Protein AF-A0A8J3SDB8-F1 (afdb_monomer_lite)

Sequence (126 aa):
MTHPDQPATRDQRSFWEKPPIWLRALGIPIALLATLQMSDERGPLMGVLAGVVYGSLAIGLLAWDRFMVWGREHPLLDTLSFGPVMFLVLATLTPLSPMVCAAAAAGATVLFVVLKHLQRRRAPQS

Structure (mmCIF, N/CA/C/O backbone):
data_AF-A0A8J3SDB8-F1
#
_entry.id   AF-A0A8J3SDB8-F1
#
loop_
_atom_site.group_PDB
_atom_site.id
_atom_site.type_symbol
_atom_site.label_atom_id
_atom_site.label_alt_id
_atom_site.label_comp_id
_atom_site.label_asym_id
_atom_site.label_entity_id
_atom_site.label_seq_id
_atom_site.pdbx_PDB_ins_code
_atom_site.Cartn_x
_atom_site.Cartn_y
_atom_site.Cartn_z
_atom_site.occupancy
_atom_site.B_iso_or_equiv
_atom_site.auth_seq_id
_atom_site.auth_comp_id
_atom_site.auth_asym_id
_atom_site.auth_atom_id
_atom_site.pdbx_PDB_model_num
ATOM 1 N N . MET A 1 1 ? 41.479 -22.966 6.477 1.00 55.25 1 MET A N 1
ATOM 2 C CA . MET A 1 1 ? 40.197 -22.318 6.824 1.00 55.25 1 MET A CA 1
ATOM 3 C C . MET A 1 1 ? 39.518 -21.920 5.526 1.00 55.25 1 MET A C 1
ATOM 5 O O . MET A 1 1 ? 39.865 -20.909 4.939 1.00 55.25 1 MET A O 1
ATOM 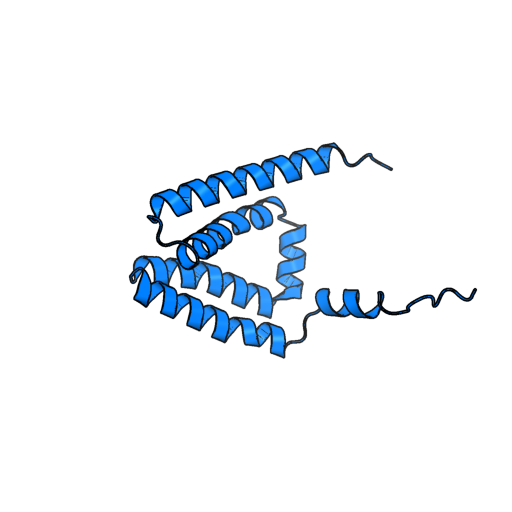9 N N . THR A 1 2 ? 38.662 -22.795 5.011 1.00 53.84 2 THR A N 1
ATOM 10 C CA . THR A 1 2 ? 37.874 -22.598 3.789 1.00 53.84 2 THR A CA 1
ATOM 11 C C . THR A 1 2 ? 36.671 -21.723 4.114 1.00 53.84 2 THR A C 1
ATOM 13 O O . THR A 1 2 ? 35.830 -22.126 4.914 1.00 53.84 2 THR A O 1
ATOM 16 N N . HIS A 1 3 ? 36.606 -20.532 3.522 1.00 54.56 3 HIS A N 1
ATOM 17 C CA . HIS A 1 3 ? 35.410 -19.697 3.539 1.00 54.56 3 HIS A CA 1
ATOM 18 C C . HIS A 1 3 ? 34.430 -20.296 2.514 1.00 54.56 3 HIS A C 1
ATOM 20 O O . HIS A 1 3 ? 34.783 -20.380 1.338 1.00 54.56 3 HIS A O 1
ATOM 26 N N . PRO A 1 4 ? 33.247 -20.792 2.914 1.00 58.97 4 PRO A N 1
ATOM 27 C CA . PRO A 1 4 ? 32.243 -21.237 1.962 1.00 58.97 4 PRO A CA 1
ATOM 28 C C . PRO A 1 4 ? 31.629 -19.988 1.324 1.00 58.97 4 PRO A C 1
ATOM 30 O O . PRO A 1 4 ? 30.754 -19.348 1.905 1.00 58.97 4 PRO A O 1
ATOM 33 N N . ASP A 1 5 ? 32.137 -19.606 0.155 1.00 59.72 5 ASP A N 1
ATOM 34 C CA . ASP A 1 5 ? 31.530 -18.589 -0.699 1.00 59.72 5 ASP A CA 1
ATOM 35 C C . ASP A 1 5 ? 30.130 -19.061 -1.106 1.00 59.72 5 ASP A C 1
ATOM 37 O O . ASP A 1 5 ? 29.950 -19.968 -1.918 1.00 59.72 5 ASP A O 1
ATOM 41 N N . GLN A 1 6 ? 29.126 -18.482 -0.453 1.00 59.72 6 GLN A N 1
ATOM 42 C CA . GLN A 1 6 ? 27.723 -18.859 -0.546 1.00 59.72 6 GLN A CA 1
ATOM 43 C C . GLN A 1 6 ? 27.108 -18.307 -1.855 1.00 59.72 6 GLN A C 1
ATOM 45 O O . GLN A 1 6 ? 26.960 -17.091 -1.991 1.00 59.72 6 GLN A O 1
ATOM 50 N N . PRO A 1 7 ? 26.657 -19.149 -2.809 1.00 57.59 7 PRO A N 1
ATOM 51 C CA . PRO A 1 7 ? 26.012 -18.709 -4.057 1.00 57.59 7 PRO A CA 1
ATOM 52 C C . PRO A 1 7 ? 24.569 -18.176 -3.884 1.00 57.59 7 PRO A C 1
ATOM 54 O O . PRO A 1 7 ? 23.847 -17.995 -4.863 1.00 57.59 7 PRO A O 1
ATOM 57 N N . ALA A 1 8 ? 24.128 -17.886 -2.655 1.00 58.12 8 ALA A N 1
ATOM 58 C CA . ALA A 1 8 ? 22.730 -17.600 -2.312 1.00 58.12 8 ALA A CA 1
ATOM 59 C C . ALA A 1 8 ? 22.186 -16.242 -2.811 1.00 58.12 8 ALA A C 1
ATOM 61 O O . ALA A 1 8 ? 20.989 -15.985 -2.726 1.00 58.12 8 ALA A O 1
ATOM 62 N N . THR A 1 9 ? 23.028 -15.350 -3.340 1.00 61.84 9 THR A N 1
ATOM 63 C CA . THR A 1 9 ? 22.628 -13.953 -3.605 1.00 61.84 9 THR A CA 1
ATOM 64 C C . THR A 1 9 ? 22.113 -13.684 -5.018 1.00 61.84 9 THR A C 1
ATOM 66 O O . THR A 1 9 ? 21.494 -12.641 -5.245 1.00 61.84 9 THR A O 1
ATOM 69 N N . ARG A 1 10 ? 22.346 -14.587 -5.980 1.00 61.75 10 ARG A N 1
ATOM 70 C CA . ARG A 1 10 ? 21.936 -14.364 -7.379 1.00 61.75 10 ARG A CA 1
ATOM 71 C C . ARG A 1 10 ? 20.466 -14.708 -7.613 1.00 61.75 10 ARG A C 1
ATOM 73 O O . ARG A 1 10 ? 19.782 -13.978 -8.322 1.00 61.75 10 ARG A O 1
ATOM 80 N N . ASP A 1 11 ? 19.984 -15.763 -6.963 1.00 63.16 11 ASP A N 1
ATOM 81 C CA . ASP A 1 11 ? 18.616 -16.261 -7.142 1.00 63.16 11 ASP A CA 1
ATOM 82 C C . ASP A 1 11 ? 17.584 -15.436 -6.354 1.00 63.16 11 ASP A C 1
ATOM 84 O O . ASP A 1 11 ? 16.456 -15.222 -6.783 1.00 63.16 11 ASP A O 1
ATOM 88 N N . GLN A 1 12 ? 17.995 -14.847 -5.228 1.00 64.31 12 GLN A N 1
ATOM 89 C CA . GLN A 1 12 ? 17.101 -14.022 -4.418 1.00 64.31 12 GLN A CA 1
ATOM 90 C C . GLN A 1 12 ? 16.730 -12.695 -5.103 1.00 64.31 12 GLN A C 1
ATOM 92 O O . GLN A 1 12 ? 15.626 -12.196 -4.901 1.00 64.31 12 GLN A O 1
ATOM 97 N N . ARG A 1 13 ? 17.616 -12.115 -5.931 1.00 65.75 13 ARG A N 1
ATOM 98 C CA . ARG A 1 13 ? 17.304 -10.881 -6.681 1.00 65.75 13 ARG A CA 1
ATOM 99 C C . ARG A 1 13 ? 16.312 -11.130 -7.815 1.00 65.75 13 ARG A C 1
ATOM 101 O O . ARG A 1 13 ? 15.404 -10.324 -7.994 1.00 65.75 13 ARG A O 1
ATOM 108 N N . SER A 1 14 ? 16.445 -12.251 -8.527 1.00 69.50 14 SER A N 1
ATOM 109 C CA . SER A 1 14 ? 15.562 -12.595 -9.652 1.00 69.50 14 SER A CA 1
ATOM 110 C C . SER A 1 14 ? 14.104 -12.749 -9.197 1.00 69.50 14 SER A C 1
ATOM 112 O O . SER A 1 14 ? 13.182 -12.303 -9.884 1.00 69.50 14 SER A O 1
ATOM 114 N N . PHE A 1 15 ? 13.902 -13.297 -7.992 1.00 72.75 15 PHE A N 1
ATOM 115 C CA . PHE A 1 15 ? 12.582 -13.499 -7.402 1.00 72.75 15 PHE A CA 1
ATOM 116 C C . PHE A 1 15 ? 11.812 -12.184 -7.191 1.00 72.75 15 PHE A C 1
ATOM 118 O O . PHE A 1 15 ? 10.620 -12.112 -7.491 1.00 72.75 15 PHE A O 1
ATOM 125 N N . TRP A 1 16 ? 12.488 -11.131 -6.716 1.00 70.88 16 TRP A N 1
ATOM 126 C CA . TRP A 1 16 ? 11.867 -9.821 -6.472 1.00 70.88 16 TRP A CA 1
ATOM 127 C C . TRP A 1 16 ? 11.735 -8.963 -7.733 1.00 70.88 16 TRP A C 1
ATOM 129 O O . TRP A 1 16 ? 10.878 -8.083 -7.786 1.00 70.88 16 TRP A O 1
ATOM 139 N N . GLU A 1 17 ? 12.542 -9.223 -8.763 1.00 78.62 17 GLU A N 1
ATOM 140 C CA . GLU A 1 17 ? 12.422 -8.531 -10.049 1.00 78.62 17 GLU A CA 1
ATOM 141 C C . GLU A 1 17 ? 11.140 -8.930 -10.787 1.00 78.62 17 GLU A C 1
ATOM 143 O O . GLU A 1 17 ? 10.465 -8.074 -11.366 1.00 78.62 17 GLU A O 1
ATOM 148 N N . LYS A 1 18 ? 10.769 -10.215 -10.736 1.00 81.62 18 LYS A N 1
ATOM 149 C CA . LYS A 1 18 ? 9.546 -10.737 -11.355 1.00 81.62 18 LYS A CA 1
ATOM 150 C C . LYS A 1 18 ? 8.854 -11.730 -10.422 1.00 81.62 18 LYS A C 1
ATOM 152 O O . LYS A 1 18 ? 9.020 -12.938 -10.598 1.00 81.62 18 LYS A O 1
ATOM 157 N N . PRO A 1 19 ? 8.005 -11.253 -9.491 1.00 83.75 19 PRO A N 1
ATOM 158 C CA . PRO A 1 19 ? 7.251 -12.153 -8.631 1.00 83.75 19 PRO A CA 1
ATOM 159 C C . PRO A 1 19 ? 6.388 -13.088 -9.490 1.00 83.75 19 PRO A C 1
ATOM 161 O O . PRO A 1 19 ? 5.847 -12.636 -10.509 1.00 83.75 19 PRO A O 1
ATOM 164 N N . PRO A 1 20 ? 6.241 -14.371 -9.123 1.00 89.69 20 PRO A N 1
ATOM 165 C CA . PRO A 1 20 ? 5.456 -15.316 -9.903 1.00 89.69 20 PRO A CA 1
ATOM 166 C C . PRO A 1 20 ? 3.971 -14.931 -9.901 1.00 89.69 20 PRO A C 1
ATOM 168 O O . PRO A 1 20 ? 3.466 -14.323 -8.956 1.00 89.69 20 PRO A O 1
ATOM 171 N N . ILE A 1 21 ? 3.247 -15.287 -10.967 1.00 91.19 21 ILE A N 1
ATOM 172 C CA . ILE A 1 21 ? 1.871 -14.808 -11.177 1.00 91.19 21 ILE A CA 1
ATOM 173 C C . ILE A 1 21 ? 0.899 -15.237 -10.073 1.00 91.19 21 ILE A C 1
ATOM 175 O O . ILE A 1 21 ? 0.007 -14.472 -9.721 1.00 91.19 21 ILE A O 1
ATOM 179 N N . TRP A 1 22 ? 1.103 -16.412 -9.474 1.00 91.50 22 TRP A N 1
ATOM 180 C CA . TRP A 1 22 ? 0.280 -16.881 -8.359 1.00 91.50 22 TRP A CA 1
ATOM 181 C C . TRP A 1 22 ? 0.444 -15.995 -7.116 1.00 91.50 22 TRP A C 1
ATOM 183 O O . TRP A 1 22 ? -0.539 -15.722 -6.436 1.00 91.50 22 TRP A O 1
ATOM 193 N N . LEU A 1 23 ? 1.652 -15.477 -6.858 1.00 89.94 23 LEU A N 1
ATOM 194 C CA . LEU A 1 23 ? 1.917 -14.567 -5.742 1.00 89.94 23 LEU A CA 1
ATOM 195 C C . LEU A 1 23 ? 1.267 -13.199 -5.990 1.00 89.94 23 LEU A C 1
ATOM 197 O O . LEU A 1 23 ? 0.706 -12.604 -5.076 1.00 89.94 23 LEU A O 1
ATOM 201 N N . ARG A 1 24 ? 1.280 -12.725 -7.243 1.00 90.44 24 ARG A N 1
ATOM 202 C CA . ARG A 1 24 ? 0.562 -11.502 -7.649 1.00 90.44 24 ARG A CA 1
ATOM 203 C C . ARG A 1 24 ? -0.948 -11.671 -7.480 1.00 90.44 24 ARG A C 1
ATOM 205 O O . ARG A 1 24 ? -1.604 -10.800 -6.917 1.00 90.44 24 ARG A O 1
ATOM 212 N N . ALA A 1 25 ? -1.487 -12.806 -7.926 1.00 91.94 25 ALA A N 1
ATOM 213 C CA . ALA A 1 25 ? -2.906 -13.131 -7.809 1.00 91.94 25 ALA A CA 1
ATOM 214 C C . ALA A 1 25 ? -3.351 -13.262 -6.346 1.00 91.94 25 ALA A C 1
ATOM 216 O O . ALA A 1 25 ? -4.462 -12.853 -6.023 1.00 91.94 25 ALA A O 1
ATOM 217 N N . LEU A 1 26 ? -2.475 -13.746 -5.457 1.00 93.19 26 LEU A N 1
ATOM 218 C CA . LEU A 1 26 ? -2.715 -13.806 -4.012 1.00 93.19 26 LEU A CA 1
ATOM 219 C C . LEU A 1 26 ? -2.944 -12.417 -3.389 1.00 93.19 26 LEU A C 1
ATOM 22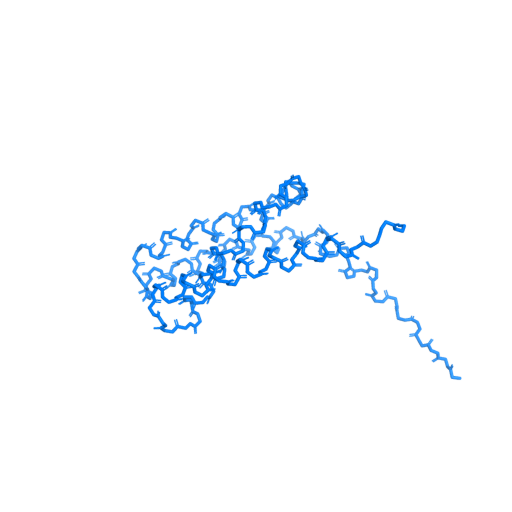1 O O . LEU A 1 26 ? -3.639 -12.303 -2.382 1.00 93.19 26 LEU A O 1
ATOM 225 N N . GLY A 1 27 ? -2.433 -11.350 -4.009 1.00 89.62 27 GLY A N 1
ATOM 226 C CA . GLY A 1 27 ? -2.697 -9.978 -3.576 1.00 89.62 27 GLY A CA 1
ATOM 227 C C . GLY A 1 27 ? -4.181 -9.592 -3.625 1.00 89.62 27 GLY A C 1
ATOM 228 O O . GLY A 1 27 ? -4.623 -8.808 -2.793 1.00 89.62 27 GLY A O 1
ATOM 229 N N . ILE A 1 28 ? -4.968 -10.172 -4.540 1.00 93.19 28 ILE A N 1
ATOM 230 C CA . ILE A 1 28 ? -6.398 -9.861 -4.708 1.00 93.19 28 ILE A CA 1
ATOM 231 C C . ILE A 1 28 ? -7.242 -10.320 -3.506 1.00 93.19 28 ILE A C 1
ATOM 233 O O . ILE A 1 28 ? -7.925 -9.476 -2.925 1.00 93.19 28 ILE A O 1
ATOM 237 N N . PRO A 1 29 ? -7.229 -11.605 -3.089 1.00 95.44 29 PRO A N 1
ATOM 238 C CA . PRO A 1 29 ? -7.998 -12.028 -1.924 1.00 95.44 29 PRO A CA 1
ATOM 239 C C . PRO A 1 29 ? -7.509 -11.350 -0.641 1.00 95.44 29 PRO A C 1
ATOM 241 O O . PRO A 1 29 ? -8.336 -11.015 0.199 1.00 95.44 29 PRO A O 1
ATOM 244 N N . ILE A 1 30 ? -6.206 -11.072 -0.502 1.00 92.12 30 ILE A N 1
ATOM 245 C CA . ILE A 1 30 ? -5.676 -10.321 0.648 1.00 92.12 30 ILE A CA 1
ATOM 246 C C . ILE A 1 30 ? -6.247 -8.897 0.673 1.00 92.12 30 ILE A C 1
ATOM 248 O O . ILE A 1 30 ? -6.732 -8.450 1.711 1.00 92.12 30 ILE A O 1
ATOM 252 N N . ALA A 1 31 ? -6.240 -8.200 -0.467 1.00 91.44 31 ALA A N 1
ATOM 253 C CA . ALA A 1 31 ? -6.820 -6.866 -0.595 1.00 91.44 31 ALA A CA 1
ATOM 254 C C . ALA A 1 31 ? -8.321 -6.859 -0.271 1.00 91.44 31 ALA A C 1
ATOM 256 O O . ALA A 1 31 ? -8.796 -5.968 0.435 1.00 91.44 31 ALA A O 1
ATOM 257 N N . LEU A 1 32 ? -9.059 -7.865 -0.751 1.00 94.81 32 LEU A N 1
ATOM 258 C CA . LEU A 1 32 ? -10.487 -8.011 -0.482 1.00 94.81 32 LEU A CA 1
ATOM 259 C C . LEU A 1 32 ? -10.752 -8.233 1.012 1.00 94.81 32 LEU A C 1
ATOM 261 O O . LEU A 1 32 ? -11.568 -7.523 1.593 1.00 94.81 32 LEU A O 1
ATOM 265 N N . LEU A 1 33 ? -10.031 -9.166 1.640 1.00 94.81 33 LEU A N 1
ATOM 266 C CA . LEU A 1 33 ? -10.165 -9.463 3.068 1.00 94.81 33 LEU A CA 1
ATOM 267 C C . LEU A 1 33 ? -9.837 -8.245 3.935 1.00 94.81 33 LEU A C 1
ATOM 269 O O . LEU A 1 33 ? -10.619 -7.908 4.817 1.00 94.81 33 LEU A O 1
ATOM 273 N N . ALA A 1 34 ? -8.738 -7.542 3.647 1.00 90.50 34 ALA A N 1
ATOM 274 C CA . ALA A 1 34 ? -8.364 -6.332 4.377 1.00 90.50 34 ALA A CA 1
ATOM 275 C C . ALA A 1 34 ? -9.416 -5.219 4.232 1.00 90.50 34 ALA A C 1
ATOM 277 O O . ALA A 1 34 ? -9.698 -4.497 5.185 1.00 90.50 34 ALA A O 1
ATOM 278 N N . THR A 1 35 ? -10.023 -5.100 3.048 1.00 93.44 35 THR A N 1
ATOM 279 C CA . THR A 1 35 ? -11.088 -4.125 2.776 1.00 93.44 35 THR A CA 1
ATOM 280 C C . THR A 1 35 ? -12.364 -4.446 3.550 1.00 93.44 35 THR A C 1
ATOM 282 O O . THR A 1 35 ? -12.948 -3.549 4.156 1.00 93.44 35 THR A O 1
ATOM 285 N N . LEU A 1 36 ? -12.782 -5.715 3.557 1.00 94.94 36 LEU A N 1
ATOM 286 C CA . LEU A 1 36 ? -13.954 -6.171 4.309 1.00 94.94 36 LEU A CA 1
ATOM 287 C C . LEU A 1 36 ? -13.743 -5.988 5.813 1.00 94.94 36 LEU A C 1
ATOM 289 O O . LEU A 1 36 ? -14.576 -5.372 6.467 1.00 94.94 36 LEU A O 1
ATOM 293 N N . GLN A 1 37 ? -12.584 -6.404 6.329 1.00 93.44 37 GLN A N 1
ATOM 294 C CA . GLN A 1 37 ? -12.230 -6.216 7.734 1.00 93.44 37 GLN A CA 1
ATOM 295 C C . GLN A 1 37 ? -12.274 -4.734 8.139 1.00 93.44 37 GLN A C 1
ATOM 297 O O . GLN A 1 37 ? -12.867 -4.382 9.154 1.00 93.44 37 GLN A O 1
ATOM 302 N N . MET A 1 38 ? -11.710 -3.843 7.316 1.00 91.19 38 MET A N 1
ATOM 303 C CA . MET A 1 38 ? -11.781 -2.395 7.541 1.00 91.19 38 MET A CA 1
ATOM 304 C C . MET A 1 38 ? -13.212 -1.855 7.518 1.00 91.19 38 MET A C 1
ATOM 306 O O . MET A 1 38 ? -13.555 -0.988 8.323 1.00 91.19 38 MET A O 1
ATOM 310 N N . SER A 1 39 ? -14.045 -2.348 6.601 1.00 94.50 39 SER A N 1
ATOM 311 C CA . SER A 1 39 ? -15.451 -1.953 6.512 1.00 94.50 39 SER A CA 1
ATOM 312 C C . SER A 1 39 ? -16.229 -2.348 7.767 1.00 94.50 39 SER A C 1
ATOM 314 O O . SER A 1 39 ? -17.030 -1.552 8.256 1.00 94.50 39 SER A O 1
ATOM 316 N N . ASP A 1 40 ? -15.969 -3.540 8.301 1.00 94.19 40 ASP A N 1
ATOM 317 C CA . ASP A 1 40 ? -16.661 -4.069 9.476 1.00 94.19 40 ASP A CA 1
ATOM 318 C C . ASP A 1 40 ? -16.188 -3.390 10.771 1.00 94.19 40 ASP A C 1
ATOM 320 O O . ASP A 1 40 ? -17.003 -3.013 11.611 1.00 94.19 40 ASP A O 1
ATOM 324 N N . GLU A 1 41 ? -14.878 -3.169 10.928 1.00 91.69 41 GLU A N 1
ATOM 325 C CA . GLU A 1 41 ? -14.304 -2.596 12.155 1.00 91.69 41 GLU A CA 1
ATOM 326 C C . GLU A 1 41 ? -14.448 -1.070 12.246 1.00 91.69 41 GLU A C 1
ATOM 328 O O . GLU A 1 41 ? -14.566 -0.510 13.339 1.00 91.69 41 GLU A O 1
ATOM 333 N N . ARG A 1 42 ? -14.392 -0.366 11.109 1.00 89.75 42 ARG A N 1
ATOM 334 C CA . ARG A 1 42 ? -14.301 1.106 11.061 1.00 89.75 42 ARG A CA 1
ATOM 335 C C . ARG A 1 42 ? -15.441 1.770 10.292 1.00 89.75 42 ARG A C 1
ATOM 337 O O . ARG A 1 42 ? -15.508 3.002 10.250 1.00 89.75 42 ARG A O 1
ATOM 344 N N . GLY A 1 43 ? -16.330 0.980 9.699 1.00 91.94 43 GLY A N 1
ATOM 345 C CA . GLY A 1 43 ? -17.471 1.448 8.926 1.00 91.94 43 GLY A CA 1
ATOM 346 C C . GLY A 1 43 ? -17.196 1.598 7.423 1.00 91.94 43 GLY A C 1
ATOM 347 O O . GLY A 1 43 ? -16.052 1.554 6.955 1.00 91.94 43 GLY A O 1
ATOM 348 N N . PRO A 1 44 ? -18.258 1.849 6.636 1.00 92.75 44 PRO A N 1
ATOM 349 C CA . PRO A 1 44 ? -18.224 1.743 5.177 1.00 92.75 44 PRO A CA 1
ATOM 350 C C . PRO A 1 44 ? -17.288 2.758 4.515 1.00 92.75 44 PRO A C 1
ATOM 352 O O . PRO A 1 44 ? -16.681 2.456 3.491 1.00 92.75 44 PRO A O 1
ATOM 355 N N . LEU A 1 45 ? -17.119 3.949 5.104 1.00 91.56 45 LEU A N 1
ATOM 356 C CA . LEU A 1 45 ? -16.206 4.965 4.573 1.00 91.56 45 LEU A CA 1
ATOM 357 C C . LEU A 1 45 ? -14.753 4.466 4.554 1.00 91.56 45 LEU A C 1
ATOM 359 O O . LEU A 1 45 ? -14.046 4.659 3.567 1.00 91.56 45 LEU A O 1
ATOM 363 N N . MET A 1 46 ? -14.318 3.797 5.624 1.00 90.62 46 MET A N 1
ATOM 364 C CA . MET A 1 46 ? -12.982 3.203 5.691 1.00 90.62 46 MET A CA 1
ATOM 365 C C . MET A 1 46 ? -12.855 1.991 4.778 1.00 90.62 46 MET A C 1
ATOM 367 O O . MET A 1 46 ? -11.814 1.832 4.148 1.00 90.62 46 MET A O 1
ATOM 371 N N . GLY A 1 47 ? -13.925 1.206 4.624 1.00 91.69 47 GLY A N 1
ATOM 372 C CA . GLY A 1 47 ? -14.004 0.161 3.604 1.00 91.69 47 GLY A CA 1
ATOM 373 C C . GLY A 1 47 ? -13.751 0.705 2.193 1.00 91.69 47 GLY A C 1
ATOM 374 O O . GLY A 1 47 ? -12.922 0.171 1.467 1.00 91.69 47 GLY A O 1
ATOM 375 N N . VAL A 1 48 ? -14.377 1.823 1.809 1.00 94.62 48 VAL A N 1
ATOM 376 C CA . VAL A 1 48 ? -14.142 2.445 0.491 1.00 94.62 48 VAL A CA 1
ATOM 377 C C . VAL A 1 48 ? -12.686 2.893 0.333 1.00 94.62 48 VAL A C 1
ATOM 379 O O . VAL A 1 48 ? -12.065 2.604 -0.691 1.00 94.62 48 VAL A O 1
ATOM 382 N N . LEU A 1 49 ? -12.114 3.559 1.343 1.00 92.38 49 LEU A N 1
ATOM 383 C CA . LEU A 1 49 ? -10.710 3.989 1.308 1.00 92.38 49 LEU A CA 1
ATOM 384 C C . LEU A 1 49 ? -9.751 2.795 1.200 1.00 92.38 49 LEU A C 1
ATOM 386 O O . LEU A 1 49 ? -8.843 2.810 0.367 1.00 92.38 49 LEU A O 1
ATOM 390 N N . ALA A 1 50 ? -9.981 1.749 1.994 1.00 93.12 50 ALA A N 1
ATOM 391 C CA . ALA A 1 50 ? -9.222 0.507 1.945 1.00 93.12 50 ALA A CA 1
ATOM 392 C C . ALA A 1 50 ? -9.329 -0.159 0.569 1.00 93.12 50 ALA A C 1
ATOM 394 O O . ALA A 1 50 ? -8.308 -0.527 -0.008 1.00 93.12 50 ALA A O 1
ATOM 395 N N . GLY A 1 51 ? -10.530 -0.220 -0.008 1.00 94.00 51 GLY A N 1
ATOM 396 C CA . GLY A 1 51 ? -10.763 -0.792 -1.331 1.00 94.00 51 GLY A CA 1
ATOM 397 C C . GLY A 1 51 ? -10.023 -0.047 -2.441 1.00 94.00 51 GLY A C 1
ATOM 398 O O . GLY A 1 51 ? -9.429 -0.678 -3.310 1.00 94.00 51 GLY A O 1
ATOM 399 N N . VAL A 1 52 ? -9.984 1.287 -2.396 1.00 95.25 52 VAL A N 1
ATOM 400 C CA . VAL A 1 52 ? -9.233 2.093 -3.374 1.00 95.25 52 VAL A CA 1
ATOM 401 C C . VAL A 1 52 ? -7.726 1.845 -3.254 1.00 95.25 52 VAL A C 1
ATOM 403 O O . VAL A 1 52 ? -7.051 1.605 -4.258 1.00 95.25 52 VAL A O 1
ATOM 406 N N . VAL A 1 53 ? -7.176 1.874 -2.038 1.00 94.19 53 VAL A N 1
ATOM 407 C CA . VAL A 1 53 ? -5.729 1.709 -1.833 1.00 94.19 53 VAL A CA 1
ATOM 408 C C . VAL A 1 53 ? -5.295 0.263 -2.074 1.00 94.19 53 VAL A C 1
ATOM 410 O O . VAL A 1 53 ? -4.408 0.024 -2.888 1.00 94.19 53 VAL A O 1
ATOM 413 N N . TYR A 1 54 ? -5.925 -0.722 -1.436 1.00 92.44 54 TYR A N 1
ATOM 414 C CA . TYR A 1 54 ? -5.564 -2.127 -1.631 1.00 92.44 54 TYR A CA 1
ATOM 415 C C . TYR A 1 54 ? -5.926 -2.628 -3.029 1.00 92.44 54 TYR A C 1
ATOM 417 O O . TYR A 1 54 ? -5.175 -3.412 -3.604 1.00 92.44 54 TYR A O 1
ATOM 425 N N . GLY A 1 55 ? -7.022 -2.143 -3.616 1.00 93.44 55 GLY A N 1
ATOM 426 C CA . GLY A 1 55 ? -7.393 -2.453 -4.993 1.00 93.44 55 GLY A CA 1
ATOM 427 C C . GLY A 1 55 ? -6.384 -1.904 -5.999 1.00 93.44 55 GLY A C 1
ATOM 428 O O . GLY A 1 55 ? -5.942 -2.643 -6.877 1.00 93.44 55 GLY A O 1
ATOM 429 N N . SER A 1 56 ? -5.948 -0.648 -5.851 1.00 93.00 56 SER A N 1
ATOM 430 C CA . SER A 1 56 ? -4.897 -0.091 -6.717 1.00 93.00 56 SER A CA 1
ATOM 431 C C . SER A 1 56 ? -3.564 -0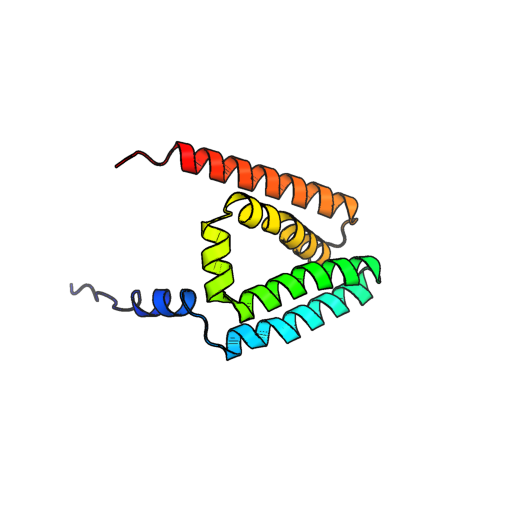.833 -6.565 1.00 93.00 56 SER A C 1
ATOM 433 O O . SER A 1 56 ? -2.921 -1.120 -7.575 1.00 93.00 56 SER A O 1
ATOM 435 N N . LEU A 1 57 ? -3.189 -1.243 -5.347 1.00 90.94 57 LEU A N 1
ATOM 436 C CA . LEU A 1 57 ? -2.020 -2.099 -5.114 1.00 90.94 57 LEU A CA 1
ATOM 437 C C . LEU A 1 57 ? -2.164 -3.478 -5.769 1.00 90.94 57 LEU A C 1
ATOM 439 O O . LEU A 1 57 ? -1.224 -3.951 -6.403 1.00 90.94 57 LEU A O 1
ATOM 443 N N . ALA A 1 58 ? -3.331 -4.117 -5.662 1.00 92.06 58 ALA A N 1
ATOM 444 C CA . ALA A 1 58 ? -3.600 -5.407 -6.295 1.00 92.06 58 ALA A CA 1
ATOM 445 C C . ALA A 1 58 ? -3.532 -5.315 -7.830 1.00 92.06 58 ALA A C 1
ATOM 447 O O . ALA A 1 58 ? -2.927 -6.168 -8.479 1.00 92.06 58 ALA A O 1
ATOM 448 N N . ILE A 1 59 ? -4.076 -4.245 -8.418 1.00 92.06 59 ILE A N 1
ATOM 449 C CA . ILE A 1 59 ? -3.949 -3.965 -9.856 1.00 92.06 59 ILE A CA 1
ATOM 450 C C . ILE A 1 59 ? -2.478 -3.735 -10.228 1.00 92.06 59 ILE A C 1
ATOM 452 O O . ILE A 1 59 ? -2.004 -4.290 -11.220 1.00 92.06 59 ILE A O 1
ATOM 456 N N . GLY A 1 60 ? -1.739 -2.970 -9.418 1.00 90.56 60 GLY A N 1
ATOM 457 C CA . GLY A 1 60 ? -0.302 -2.747 -9.592 1.00 90.56 60 GLY A CA 1
ATOM 458 C C . GLY A 1 60 ? 0.506 -4.046 -9.555 1.00 90.56 60 GLY A C 1
ATOM 459 O O . GLY A 1 60 ? 1.380 -4.246 -10.395 1.00 90.56 60 GLY A O 1
ATOM 460 N N . LEU A 1 61 ? 0.160 -4.972 -8.653 1.00 90.38 61 LEU A N 1
ATOM 461 C CA . LEU A 1 61 ? 0.765 -6.304 -8.568 1.00 90.38 61 LEU A CA 1
ATOM 462 C C . LEU A 1 61 ? 0.523 -7.124 -9.837 1.00 90.38 61 LEU A C 1
ATOM 464 O O . LEU A 1 61 ? 1.455 -7.745 -10.344 1.00 90.38 61 LEU A O 1
ATOM 468 N N . LEU A 1 62 ? -0.695 -7.118 -10.383 1.00 91.56 62 LEU A N 1
ATOM 469 C CA . LEU A 1 62 ? -0.994 -7.806 -11.644 1.00 91.56 62 LEU A CA 1
ATOM 470 C C . LEU A 1 62 ? -0.241 -7.178 -12.824 1.00 91.56 62 LEU A C 1
ATOM 472 O O . LEU A 1 62 ? 0.311 -7.893 -13.661 1.00 91.56 62 LEU A O 1
ATOM 476 N N . ALA A 1 63 ? -0.166 -5.848 -12.858 1.00 92.44 63 ALA A N 1
ATOM 477 C CA . ALA A 1 63 ? 0.511 -5.066 -13.886 1.00 92.44 63 ALA A CA 1
ATOM 478 C C . ALA A 1 63 ? 1.970 -4.715 -13.523 1.00 92.44 63 ALA A C 1
ATOM 480 O O . ALA A 1 63 ? 2.460 -3.662 -13.934 1.00 92.44 63 ALA A O 1
ATOM 481 N N . TRP A 1 64 ? 2.665 -5.596 -12.788 1.00 90.31 64 TRP A N 1
ATOM 482 C CA . TRP A 1 64 ? 3.980 -5.345 -12.175 1.00 90.31 64 TRP A CA 1
ATOM 483 C C . TRP A 1 64 ? 4.986 -4.637 -13.088 1.00 90.31 64 TRP A C 1
ATOM 485 O O . TRP A 1 64 ? 5.552 -3.616 -12.711 1.00 90.31 64 TRP A O 1
ATOM 495 N N . ASP A 1 65 ? 5.182 -5.132 -14.315 1.00 90.19 65 ASP A N 1
ATOM 496 C CA . ASP A 1 65 ? 6.176 -4.567 -15.234 1.00 90.19 65 ASP A CA 1
ATOM 497 C C . ASP A 1 65 ? 5.841 -3.113 -15.613 1.00 90.19 65 ASP A C 1
ATOM 499 O O . ASP A 1 65 ? 6.723 -2.254 -15.638 1.00 90.19 65 ASP A O 1
ATOM 503 N N . ARG A 1 66 ? 4.554 -2.809 -15.842 1.00 90.69 66 ARG A N 1
ATOM 504 C CA . ARG A 1 66 ? 4.086 -1.442 -16.126 1.00 90.69 66 ARG A CA 1
ATOM 505 C C . ARG A 1 66 ? 4.190 -0.559 -14.890 1.00 90.69 66 ARG A C 1
ATOM 507 O O . ARG A 1 66 ? 4.618 0.584 -15.004 1.00 90.69 66 ARG A O 1
ATOM 514 N N . PHE A 1 67 ? 3.843 -1.097 -13.724 1.00 89.19 67 PHE A N 1
ATOM 515 C CA . PHE A 1 67 ? 3.925 -0.386 -12.452 1.00 89.19 67 PHE A CA 1
ATOM 516 C C . PHE A 1 67 ? 5.372 0.018 -12.123 1.00 89.19 67 PHE A C 1
ATOM 518 O O . PHE A 1 67 ? 5.629 1.166 -11.774 1.00 89.19 67 PHE A O 1
ATOM 525 N N . MET A 1 68 ? 6.341 -0.875 -12.347 1.00 89.94 68 MET A N 1
ATOM 526 C CA . MET A 1 68 ? 7.769 -0.606 -12.123 1.00 89.94 68 MET A CA 1
ATOM 527 C C . MET A 1 68 ? 8.373 0.379 -13.135 1.00 89.94 68 MET A C 1
ATOM 529 O O . MET A 1 68 ? 9.311 1.109 -12.810 1.00 89.94 68 MET A O 1
ATOM 533 N N . VAL A 1 69 ? 7.883 0.412 -14.379 1.00 92.50 69 VAL A N 1
ATOM 534 C CA . VAL A 1 69 ? 8.258 1.468 -15.340 1.00 92.50 69 VAL A CA 1
ATOM 535 C C . VAL A 1 69 ? 7.676 2.807 -14.890 1.00 92.50 69 VAL A C 1
ATOM 537 O O . VAL A 1 69 ? 8.426 3.766 -14.726 1.00 92.50 69 VAL A O 1
ATOM 540 N N . TRP A 1 70 ? 6.381 2.843 -14.577 1.00 91.25 70 TRP A N 1
ATOM 541 C CA . TRP A 1 70 ? 5.695 4.056 -14.142 1.00 91.25 70 TRP A CA 1
ATOM 542 C C . TRP A 1 70 ? 6.304 4.655 -12.865 1.00 91.25 70 TRP A C 1
ATOM 544 O O . TRP A 1 70 ? 6.547 5.857 -12.805 1.00 91.25 70 TRP A O 1
ATOM 554 N N . GLY A 1 71 ? 6.645 3.832 -11.867 1.00 88.38 71 GLY A N 1
ATOM 555 C CA . GLY A 1 71 ? 7.288 4.299 -10.633 1.00 88.38 71 GLY A CA 1
ATOM 556 C C . GLY A 1 71 ? 8.677 4.911 -10.859 1.00 88.38 71 GLY A C 1
ATOM 557 O O . GLY A 1 71 ? 9.073 5.842 -10.154 1.00 88.38 71 GLY A O 1
ATOM 558 N N . ARG A 1 72 ? 9.410 4.450 -11.885 1.00 89.44 72 ARG A N 1
ATOM 559 C CA . ARG A 1 72 ? 10.693 5.052 -12.290 1.00 89.44 72 ARG A CA 1
ATOM 560 C C . ARG A 1 72 ? 10.503 6.408 -12.968 1.00 89.44 72 ARG A C 1
ATOM 562 O O . ARG A 1 72 ? 11.299 7.311 -12.717 1.00 89.44 72 ARG A O 1
ATOM 569 N N . GLU A 1 73 ? 9.458 6.554 -13.777 1.00 93.44 73 GLU A N 1
ATOM 570 C CA . GLU A 1 73 ? 9.107 7.810 -14.456 1.00 93.44 73 GLU A CA 1
ATOM 571 C C . GLU A 1 73 ? 8.498 8.844 -13.494 1.00 93.44 73 GLU A C 1
ATOM 573 O O . GLU A 1 73 ? 8.740 10.044 -13.628 1.00 93.44 73 GLU A O 1
ATOM 578 N N . HIS A 1 74 ? 7.775 8.387 -12.469 1.00 92.25 74 HIS A N 1
ATOM 579 C CA . HIS A 1 74 ? 7.037 9.231 -11.528 1.00 92.25 74 HIS A CA 1
ATOM 580 C C . HIS A 1 74 ? 7.454 9.004 -10.063 1.00 92.25 74 HIS A C 1
ATOM 582 O O . HIS A 1 74 ? 6.615 8.703 -9.207 1.00 92.25 74 HIS A O 1
ATOM 588 N N . PRO A 1 75 ? 8.732 9.237 -9.702 1.00 88.00 75 PRO A N 1
ATOM 589 C CA . PRO A 1 75 ? 9.256 8.897 -8.379 1.00 88.00 75 PRO A CA 1
ATOM 590 C C . PRO A 1 75 ? 8.588 9.665 -7.233 1.00 88.00 75 PRO A C 1
ATOM 592 O O . PRO A 1 75 ? 8.661 9.235 -6.083 1.00 88.00 75 PRO A O 1
ATOM 595 N N . LEU A 1 76 ? 7.990 10.825 -7.517 1.00 88.50 76 LEU A N 1
ATOM 596 C CA . LEU A 1 76 ? 7.317 11.657 -6.521 1.00 88.50 76 LEU A CA 1
ATOM 597 C C . LEU A 1 76 ? 5.923 11.103 -6.198 1.00 88.50 76 LEU A C 1
ATOM 599 O O . LEU A 1 76 ? 5.598 10.968 -5.023 1.00 88.50 76 LEU A O 1
ATOM 603 N N . LEU A 1 77 ? 5.153 10.692 -7.214 1.00 87.38 77 LEU A N 1
ATOM 604 C CA . LEU A 1 77 ? 3.857 10.036 -7.010 1.00 87.38 77 LEU A CA 1
ATOM 605 C C . LEU A 1 77 ? 4.008 8.678 -6.317 1.00 87.38 77 LEU A C 1
ATOM 607 O O . LEU A 1 77 ? 3.257 8.397 -5.390 1.00 87.38 77 LEU A O 1
ATOM 611 N N . ASP A 1 78 ? 5.019 7.896 -6.697 1.00 87.75 78 ASP A N 1
ATOM 612 C CA . ASP A 1 78 ? 5.359 6.625 -6.039 1.00 87.75 78 ASP A CA 1
ATOM 613 C C . ASP A 1 78 ? 5.680 6.815 -4.541 1.00 87.75 78 ASP A C 1
ATOM 615 O O . ASP A 1 78 ? 5.269 6.051 -3.668 1.00 87.75 78 ASP A O 1
ATOM 619 N N . THR A 1 79 ? 6.341 7.926 -4.204 1.00 88.00 79 THR A N 1
ATOM 620 C CA . THR A 1 79 ? 6.585 8.292 -2.801 1.00 88.00 79 THR A CA 1
ATOM 621 C C . THR A 1 79 ? 5.293 8.723 -2.105 1.00 88.00 79 THR A C 1
ATOM 623 O O . THR A 1 79 ? 5.101 8.432 -0.929 1.00 88.00 79 THR A O 1
ATOM 626 N N . LEU A 1 80 ? 4.394 9.405 -2.817 1.00 89.31 80 LEU A N 1
ATOM 627 C CA . LEU A 1 80 ? 3.139 9.905 -2.264 1.00 89.31 80 LEU A CA 1
ATOM 628 C C . LEU A 1 80 ? 2.139 8.777 -1.968 1.00 89.31 80 LEU A C 1
ATOM 630 O O . LEU A 1 80 ? 1.391 8.877 -0.996 1.00 89.31 80 LEU A O 1
ATOM 634 N N . SER A 1 81 ? 2.169 7.677 -2.731 1.00 89.06 81 SER A N 1
ATOM 635 C CA . SER A 1 81 ? 1.358 6.484 -2.442 1.00 89.06 81 SER A CA 1
ATOM 636 C C . SER A 1 81 ? 1.677 5.834 -1.095 1.00 89.06 81 SER A C 1
ATOM 638 O O . SER A 1 81 ? 0.832 5.128 -0.549 1.00 89.06 81 SER A O 1
ATOM 640 N N . PHE A 1 82 ? 2.840 6.123 -0.502 1.00 88.94 82 PHE A N 1
ATOM 641 C CA . PHE A 1 82 ? 3.176 5.673 0.847 1.00 88.94 82 PHE A CA 1
ATOM 642 C C . PHE A 1 82 ? 2.194 6.190 1.905 1.00 88.94 82 PHE A C 1
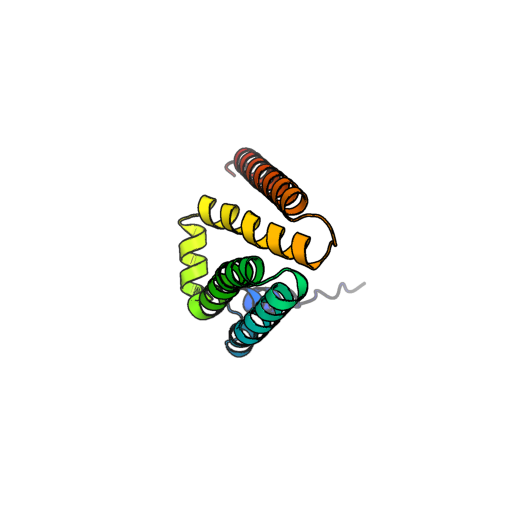ATOM 644 O O . PHE A 1 82 ? 1.879 5.466 2.844 1.00 88.94 82 PHE A O 1
ATOM 651 N N . GLY A 1 83 ? 1.680 7.415 1.755 1.00 91.06 83 GLY A N 1
ATOM 652 C CA . GLY A 1 83 ? 0.811 8.034 2.756 1.00 91.06 83 GLY A CA 1
ATOM 653 C C . GLY A 1 83 ? -0.505 7.291 2.972 1.00 91.06 83 GLY A C 1
ATOM 654 O O . GLY A 1 83 ? -0.767 6.874 4.101 1.00 91.06 83 GLY A O 1
ATOM 655 N N . PRO A 1 84 ? -1.314 7.062 1.922 1.00 91.81 84 PRO A N 1
ATOM 656 C CA . PRO A 1 84 ? -2.539 6.271 2.030 1.00 91.81 84 PRO A CA 1
ATOM 657 C C . PRO A 1 84 ? -2.301 4.853 2.563 1.00 91.81 84 PRO A C 1
ATOM 659 O O . PRO A 1 84 ?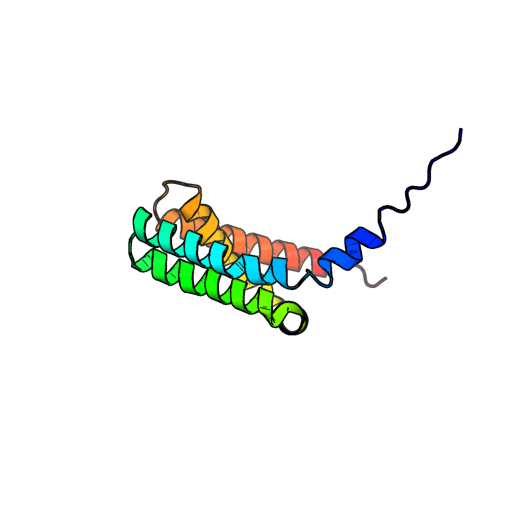 -3.077 4.366 3.382 1.00 91.81 84 PRO A O 1
ATOM 662 N N . VAL A 1 85 ? -1.206 4.204 2.153 1.00 91.81 85 VAL A N 1
ATOM 663 C CA . VAL A 1 85 ? -0.845 2.865 2.642 1.00 91.81 85 VAL A CA 1
ATOM 664 C C . VAL A 1 85 ? -0.508 2.900 4.132 1.00 91.81 85 VAL A C 1
ATOM 666 O O . VAL A 1 85 ? -1.041 2.106 4.903 1.00 91.81 85 VAL A O 1
ATOM 669 N N . MET A 1 86 ? 0.327 3.848 4.559 1.00 91.81 86 MET A N 1
ATOM 670 C CA . MET A 1 86 ? 0.711 4.011 5.960 1.00 91.81 86 MET A CA 1
ATOM 671 C C . MET A 1 86 ? -0.492 4.355 6.841 1.00 91.81 86 MET A C 1
ATOM 673 O O . MET A 1 86 ? -0.622 3.830 7.944 1.00 91.81 86 MET A O 1
ATOM 677 N N . PHE A 1 87 ? -1.397 5.200 6.343 1.00 93.19 87 PHE A N 1
ATOM 678 C CA . PHE A 1 87 ? -2.651 5.522 7.014 1.00 93.19 87 PHE A CA 1
ATOM 679 C C . PHE A 1 87 ? -3.486 4.273 7.287 1.00 93.19 87 PHE A C 1
ATOM 681 O O . PHE A 1 87 ? -3.914 4.077 8.422 1.00 93.19 87 PHE A O 1
ATOM 688 N N . LEU A 1 88 ? -3.682 3.420 6.278 1.00 91.44 88 LEU A N 1
ATOM 689 C CA . LEU A 1 88 ? -4.442 2.185 6.451 1.00 91.44 88 LEU A CA 1
ATOM 690 C C . LEU A 1 88 ? -3.751 1.235 7.421 1.00 91.44 88 LEU A C 1
ATOM 692 O O . LEU A 1 88 ? -4.406 0.742 8.326 1.00 91.44 88 LEU A O 1
ATOM 696 N N . VAL A 1 89 ? -2.433 1.050 7.311 1.00 90.88 89 VAL A N 1
ATOM 697 C CA . VAL A 1 89 ? -1.670 0.212 8.250 1.00 90.88 89 VAL A CA 1
ATOM 698 C C . VAL A 1 89 ? -1.833 0.704 9.693 1.00 90.88 89 VAL A C 1
ATOM 700 O O . VAL A 1 89 ? -2.119 -0.091 10.586 1.00 90.88 89 VAL A O 1
ATOM 703 N N . LEU A 1 90 ? -1.716 2.013 9.933 1.00 90.50 90 LEU A N 1
ATOM 704 C CA . LEU A 1 90 ? -1.932 2.605 11.257 1.00 90.50 90 LEU A CA 1
ATOM 705 C C . LEU A 1 90 ? -3.374 2.428 11.738 1.00 90.50 90 LEU A C 1
ATOM 707 O O . LEU A 1 90 ? -3.595 2.097 12.904 1.00 90.50 90 LEU A O 1
ATOM 711 N N . ALA A 1 91 ? -4.349 2.627 10.853 1.00 90.19 91 ALA A N 1
ATOM 712 C CA . ALA A 1 91 ? -5.758 2.436 11.166 1.00 90.19 91 ALA A CA 1
ATOM 713 C C . ALA A 1 91 ? -6.085 0.970 11.492 1.00 90.19 91 ALA A C 1
ATOM 715 O O . ALA A 1 91 ? -6.941 0.731 12.342 1.00 90.19 91 ALA A O 1
ATOM 716 N N . THR A 1 92 ? -5.414 -0.004 10.870 1.00 87.31 92 THR A N 1
ATOM 717 C CA . THR A 1 92 ? -5.619 -1.430 11.170 1.00 87.31 92 THR A CA 1
ATOM 718 C C . THR A 1 92 ? -4.959 -1.816 12.488 1.00 87.31 92 THR A C 1
ATOM 720 O O . THR A 1 92 ? -5.537 -2.545 13.284 1.00 87.31 92 THR A O 1
ATOM 723 N N . LEU A 1 93 ? -3.737 -1.339 12.736 1.00 90.44 93 LEU A N 1
ATOM 724 C CA . LEU A 1 93 ? -2.930 -1.802 13.869 1.00 90.44 93 LEU A CA 1
ATOM 725 C C . LEU A 1 93 ? -3.240 -1.093 15.188 1.00 90.44 93 LEU A C 1
ATOM 727 O O . LEU A 1 93 ? -2.903 -1.612 16.251 1.00 90.44 93 LEU A O 1
ATOM 731 N N . THR A 1 94 ? -3.825 0.105 15.147 1.00 89.88 94 THR A N 1
ATOM 732 C CA . THR A 1 94 ? -4.018 0.924 16.348 1.00 89.88 94 THR A CA 1
ATOM 733 C C . THR A 1 94 ? -5.479 1.307 16.525 1.00 89.88 94 THR A C 1
ATOM 735 O O . THR A 1 94 ? -6.095 1.742 15.561 1.00 89.88 94 THR A O 1
ATOM 738 N N . PRO A 1 95 ? -6.047 1.276 17.741 1.00 89.19 95 PRO A N 1
ATOM 739 C CA . PRO A 1 95 ? -7.424 1.713 17.996 1.00 89.19 95 PRO A CA 1
ATOM 740 C C . PRO A 1 95 ? -7.580 3.248 18.003 1.00 89.19 95 PRO A C 1
ATOM 742 O O . PRO A 1 95 ? -8.576 3.777 18.490 1.00 89.19 95 PRO A O 1
ATOM 745 N N . LEU A 1 96 ? -6.589 3.989 17.497 1.00 90.94 96 LEU A N 1
ATOM 746 C CA . LEU A 1 96 ? -6.578 5.450 17.499 1.00 90.94 96 LEU A CA 1
ATOM 747 C C . LEU A 1 96 ? -7.670 6.025 16.590 1.00 90.94 96 LEU A C 1
ATOM 749 O O . LEU A 1 96 ? -8.185 5.358 15.685 1.00 90.94 96 LEU A O 1
ATOM 753 N N . SER A 1 97 ? -8.020 7.292 16.824 1.00 90.88 97 SER A N 1
ATOM 754 C CA . SER A 1 97 ? -8.983 7.986 15.974 1.00 90.88 97 SER A CA 1
ATOM 755 C C . SER A 1 97 ? -8.427 8.158 14.550 1.00 90.88 97 SER A C 1
ATOM 757 O O . SER A 1 97 ? -7.222 8.371 14.377 1.00 90.88 97 SER A O 1
ATOM 759 N N . PRO A 1 98 ? -9.285 8.131 13.512 1.00 88.06 98 PRO A N 1
ATOM 760 C CA . PRO A 1 98 ? -8.857 8.324 12.127 1.00 88.06 98 PRO A CA 1
ATOM 761 C C . PRO A 1 98 ? -8.053 9.607 11.901 1.00 88.06 98 PRO A C 1
ATOM 763 O O . PRO A 1 98 ? -7.109 9.612 11.119 1.00 88.06 98 PRO A O 1
ATOM 766 N N . MET A 1 99 ? -8.383 10.688 12.614 1.00 89.38 99 MET A N 1
ATOM 767 C CA . MET A 1 99 ? -7.645 11.951 12.529 1.00 89.38 99 MET A CA 1
ATOM 768 C C . MET A 1 99 ? -6.196 11.811 13.003 1.00 89.38 99 MET A C 1
ATOM 770 O O . MET A 1 99 ? -5.294 12.339 12.357 1.00 89.38 99 MET A O 1
ATOM 774 N N . VAL A 1 100 ? -5.958 11.077 14.096 1.00 90.94 100 VAL A N 1
ATOM 775 C CA . VAL A 1 100 ? -4.601 10.838 14.607 1.00 90.94 100 VAL A CA 1
ATOM 776 C C . VAL A 1 100 ? -3.817 9.960 13.635 1.00 90.94 100 VAL A C 1
ATOM 778 O O . VAL A 1 100 ? -2.674 10.284 13.317 1.00 90.94 100 VAL A O 1
ATOM 781 N N . CYS A 1 101 ? -4.439 8.909 13.090 1.00 90.56 101 CYS A N 1
ATOM 782 C CA . CYS A 1 101 ? -3.813 8.078 12.059 1.00 90.56 101 CYS A CA 1
ATOM 783 C C . CYS A 1 101 ? -3.461 8.896 10.809 1.00 90.56 101 CYS A C 1
ATOM 785 O O . CYS A 1 101 ? -2.369 8.743 10.266 1.00 90.56 101 CYS A O 1
ATOM 787 N N . ALA A 1 102 ? -4.349 9.794 10.371 1.00 88.38 102 ALA A N 1
ATOM 788 C CA . ALA A 1 102 ? -4.119 10.660 9.216 1.00 88.38 102 ALA A CA 1
ATOM 789 C C . ALA A 1 102 ? -2.961 11.636 9.459 1.00 88.38 102 ALA A C 1
ATOM 791 O O . ALA A 1 102 ? -2.081 11.763 8.610 1.00 88.38 102 ALA A O 1
ATOM 792 N N . ALA A 1 103 ? -2.920 12.278 10.629 1.00 92.44 103 ALA A N 1
ATOM 793 C CA . ALA A 1 103 ? -1.834 13.181 10.999 1.00 92.44 103 ALA A CA 1
ATOM 794 C C . ALA A 1 103 ? -0.483 12.449 11.074 1.00 92.44 103 ALA A C 1
ATOM 796 O O . ALA A 1 103 ? 0.512 12.928 10.527 1.00 92.44 103 ALA A O 1
ATOM 797 N N . ALA A 1 104 ? -0.452 11.261 11.687 1.00 92.12 104 ALA A N 1
ATOM 798 C CA . ALA A 1 104 ? 0.749 10.434 11.775 1.00 92.12 104 ALA A CA 1
ATOM 799 C C . ALA A 1 104 ? 1.224 9.962 10.391 1.00 92.12 104 ALA A C 1
ATOM 801 O O . ALA A 1 104 ? 2.409 10.077 10.075 1.00 92.12 104 ALA A O 1
ATOM 802 N N . ALA A 1 105 ? 0.309 9.497 9.536 1.00 91.62 105 ALA A N 1
ATOM 803 C CA . ALA A 1 105 ? 0.627 9.075 8.174 1.00 91.62 105 ALA A CA 1
ATOM 804 C C . ALA A 1 105 ? 1.135 10.239 7.311 1.00 91.62 105 ALA A C 1
ATOM 806 O O . ALA A 1 105 ? 2.123 10.087 6.589 1.00 91.62 105 ALA A O 1
ATOM 807 N N . ALA A 1 106 ? 0.516 11.419 7.417 1.00 91.31 106 ALA A N 1
ATOM 808 C CA . ALA A 1 106 ? 0.976 12.625 6.737 1.00 91.31 106 ALA A CA 1
ATOM 809 C C . ALA A 1 106 ? 2.388 13.018 7.200 1.00 91.31 106 ALA A C 1
ATOM 811 O O . ALA A 1 106 ? 3.271 13.220 6.366 1.00 91.31 106 ALA A O 1
ATOM 812 N N . GLY A 1 107 ? 2.633 13.042 8.515 1.00 92.00 107 GLY A N 1
ATOM 813 C CA . GLY A 1 107 ? 3.950 13.327 9.087 1.00 92.00 107 GLY A CA 1
ATOM 814 C C . GLY A 1 107 ? 5.022 12.333 8.631 1.00 92.00 107 GLY A C 1
ATOM 815 O O . GLY A 1 107 ? 6.092 12.744 8.181 1.00 92.00 107 GLY A O 1
ATOM 816 N N . ALA A 1 108 ? 4.717 11.033 8.663 1.00 91.31 108 ALA A N 1
ATOM 817 C CA . ALA A 1 108 ? 5.613 9.982 8.184 1.00 91.31 108 ALA A CA 1
ATOM 818 C C . ALA A 1 108 ? 5.919 10.119 6.683 1.00 91.31 108 ALA A C 1
ATOM 820 O O . ALA A 1 108 ? 7.065 9.951 6.271 1.00 91.31 108 ALA A O 1
ATOM 821 N N . THR A 1 109 ? 4.921 10.477 5.870 1.00 90.75 109 THR A N 1
ATOM 822 C CA . THR A 1 109 ? 5.090 10.683 4.422 1.00 90.75 109 THR A CA 1
ATOM 823 C C . THR A 1 109 ? 5.980 11.882 4.133 1.00 90.75 109 THR A C 1
ATOM 825 O O . THR A 1 109 ? 6.917 11.773 3.345 1.00 90.75 109 THR A O 1
ATOM 828 N N . VAL A 1 110 ? 5.742 13.015 4.802 1.00 91.88 110 VAL A N 1
ATOM 829 C CA . VAL A 1 110 ? 6.586 14.211 4.669 1.00 91.88 110 VAL A CA 1
ATOM 830 C C . VAL A 1 110 ? 8.019 13.894 5.084 1.00 91.88 110 VAL A C 1
ATOM 832 O O . VAL A 1 110 ? 8.950 14.210 4.345 1.00 91.88 110 VAL A O 1
ATOM 835 N N . LEU A 1 111 ? 8.209 13.215 6.219 1.00 92.19 111 LEU A N 1
ATOM 836 C CA . LEU A 1 111 ? 9.533 12.809 6.680 1.00 92.19 111 LEU A CA 1
ATOM 837 C C . LEU A 1 111 ? 10.232 11.906 5.655 1.00 92.19 111 LEU A C 1
ATOM 839 O O . LEU A 1 111 ? 11.391 12.143 5.321 1.00 92.19 111 LEU A O 1
ATOM 843 N N . PHE A 1 112 ? 9.528 10.913 5.109 1.00 90.31 112 PHE A N 1
ATOM 844 C CA . PHE A 1 112 ? 10.066 10.009 4.095 1.00 90.31 112 PHE A CA 1
ATOM 845 C C . PHE A 1 112 ? 10.472 10.751 2.812 1.00 90.31 112 PHE A C 1
ATOM 847 O O . PHE A 1 112 ? 11.576 10.547 2.301 1.00 90.31 112 PHE A O 1
ATOM 854 N N . VAL A 1 113 ? 9.632 11.675 2.332 1.00 90.12 113 VAL A N 1
ATOM 855 C CA . VAL A 1 113 ? 9.930 12.550 1.185 1.00 90.12 113 VAL A CA 1
ATOM 856 C C . VAL A 1 113 ? 11.182 13.388 1.456 1.00 90.12 113 VAL A C 1
ATOM 858 O O . VAL A 1 113 ? 12.097 13.410 0.631 1.00 90.12 113 VAL A O 1
ATOM 861 N N . VAL A 1 114 ? 11.266 14.037 2.622 1.00 91.19 114 VAL A N 1
ATOM 862 C CA . VAL A 1 114 ? 12.417 14.865 3.012 1.00 91.19 114 VAL A CA 1
ATOM 863 C C . VAL A 1 114 ? 13.694 14.030 3.072 1.00 91.19 114 VAL A C 1
ATOM 865 O O . VAL A 1 114 ? 14.693 14.407 2.461 1.00 91.19 114 VAL A O 1
ATOM 868 N N . LEU A 1 115 ? 13.670 12.870 3.733 1.00 91.12 115 LEU A N 1
ATOM 869 C CA . LEU A 1 115 ? 14.827 11.977 3.825 1.00 91.12 115 LEU A CA 1
ATOM 870 C C . LEU A 1 115 ? 15.287 11.503 2.443 1.00 91.12 115 LEU A C 1
ATOM 872 O O . LEU A 1 115 ? 16.481 11.569 2.149 1.00 91.12 115 LEU A O 1
ATOM 876 N N . LYS A 1 116 ? 14.359 11.108 1.565 1.00 88.31 116 LYS A N 1
ATOM 877 C CA . LYS A 1 116 ? 14.668 10.705 0.184 1.00 88.31 116 LYS A CA 1
ATOM 878 C C . LYS A 1 116 ? 15.286 11.856 -0.613 1.00 88.31 116 LYS A C 1
ATOM 880 O O . LYS A 1 116 ? 16.258 11.648 -1.340 1.00 88.31 116 LYS A O 1
ATOM 885 N N . HIS A 1 117 ? 14.781 13.082 -0.457 1.00 87.50 117 HIS A N 1
ATOM 886 C CA . HIS A 1 117 ? 15.375 14.268 -1.080 1.00 87.50 117 HIS A CA 1
ATOM 887 C C . HIS A 1 117 ? 16.780 14.567 -0.550 1.00 87.50 117 HIS A C 1
ATOM 889 O O . HIS A 1 117 ? 17.675 14.871 -1.340 1.00 87.50 117 HIS A O 1
ATOM 895 N N . LEU A 1 118 ? 16.998 14.453 0.760 1.00 89.44 118 LEU A N 1
ATOM 896 C CA . LEU A 1 118 ? 18.310 14.654 1.374 1.00 89.44 118 LEU A CA 1
ATOM 897 C C . LEU A 1 118 ? 19.311 13.576 0.937 1.00 89.44 118 LEU A C 1
ATOM 899 O O . LEU 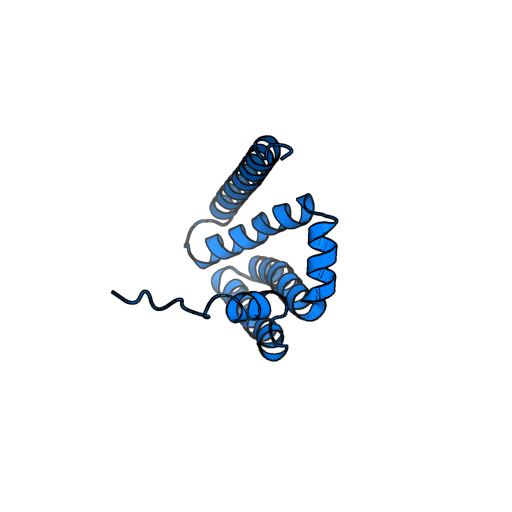A 1 118 ? 20.453 13.904 0.628 1.00 89.44 118 LEU A O 1
ATOM 903 N N . GLN A 1 119 ? 18.889 12.313 0.846 1.00 88.00 119 GLN A N 1
ATOM 904 C CA . GLN A 1 119 ? 19.717 11.215 0.340 1.00 88.00 119 GLN A CA 1
ATOM 905 C C . GLN A 1 119 ? 20.100 11.424 -1.127 1.00 88.00 119 GLN A C 1
ATOM 907 O O . GLN A 1 119 ? 21.271 11.292 -1.471 1.00 88.00 119 GLN A O 1
ATOM 912 N N . ARG A 1 120 ? 19.150 11.835 -1.979 1.00 83.88 120 ARG A N 1
ATOM 913 C CA . ARG A 1 120 ? 19.433 12.162 -3.387 1.00 83.88 120 ARG A CA 1
ATOM 914 C C . ARG A 1 120 ? 20.441 13.298 -3.539 1.00 83.88 120 ARG A C 1
ATOM 916 O O . ARG A 1 120 ? 21.264 13.245 -4.439 1.00 83.88 120 ARG A O 1
ATOM 923 N N . ARG A 1 121 ? 20.404 14.303 -2.657 1.00 83.06 121 ARG A N 1
ATOM 924 C CA . ARG A 1 121 ? 21.397 15.392 -2.644 1.00 83.06 121 ARG A CA 1
ATOM 925 C C . ARG A 1 121 ? 22.776 14.951 -2.150 1.00 83.06 121 ARG A C 1
ATOM 927 O O . ARG A 1 121 ? 23.757 15.607 -2.468 1.00 83.06 121 ARG A O 1
ATOM 934 N N . ARG A 1 122 ? 22.844 13.884 -1.348 1.00 81.38 122 ARG A N 1
ATOM 935 C CA . ARG A 1 122 ? 24.093 13.347 -0.791 1.00 81.38 122 ARG A CA 1
ATOM 936 C C . ARG A 1 122 ? 24.758 12.293 -1.670 1.00 81.38 122 ARG A C 1
ATOM 938 O O . ARG A 1 122 ? 25.911 11.989 -1.398 1.00 81.38 122 ARG A O 1
ATOM 945 N N . ALA A 1 123 ? 24.070 11.739 -2.670 1.00 70.44 123 ALA A N 1
ATOM 946 C CA . ALA A 1 123 ? 24.675 10.829 -3.638 1.00 70.44 123 ALA A CA 1
ATOM 947 C C . ALA A 1 123 ? 25.722 11.606 -4.466 1.00 70.44 123 ALA A C 1
ATOM 949 O O . ALA A 1 123 ? 25.331 12.463 -5.263 1.00 70.44 123 ALA A O 1
ATOM 950 N N . PRO A 1 124 ? 27.033 11.378 -4.256 1.00 55.09 124 PRO A N 1
ATOM 951 C CA . PRO A 1 124 ? 28.073 12.042 -5.028 1.00 55.09 124 PRO A CA 1
ATOM 952 C C . PRO A 1 124 ? 27.970 11.572 -6.480 1.00 55.09 124 PRO A C 1
ATOM 954 O O . PRO A 1 124 ? 27.696 10.398 -6.727 1.00 55.09 124 PRO A O 1
ATOM 957 N N . GLN A 1 125 ? 28.177 12.477 -7.437 1.00 59.19 125 GLN A N 1
ATOM 958 C CA . GLN A 1 125 ? 28.419 12.108 -8.831 1.00 59.19 125 GLN A CA 1
ATOM 959 C C . GLN A 1 125 ? 29.761 11.363 -8.886 1.00 59.19 125 GLN A C 1
ATOM 961 O O . GLN A 1 125 ? 30.805 11.995 -9.027 1.00 59.19 125 GLN A O 1
ATOM 966 N N . SER A 1 126 ? 29.745 10.051 -8.661 1.00 49.31 126 SER A N 1
ATOM 967 C CA . SER A 1 126 ? 30.888 9.159 -8.878 1.00 49.31 126 SER A CA 1
ATOM 968 C C . SER A 1 126 ? 30.657 8.336 -10.129 1.00 49.31 126 SER A C 1
ATOM 970 O O . SER A 1 126 ? 29.597 7.666 -10.155 1.00 49.31 126 SER A O 1
#

Radius of gyration: 18.41 Å; chains: 1; bounding box: 58×38×34 Å

pLDDT: mean 85.97, std 11.39, range [49.31, 95.44]

Secondary structure (DSSP, 8-state):
------TTHHHHHHHHHS--HHHHHHHHHHHHHHHHHHHHHH-HHHHHHHHHHHHHHHHHHHTHHHHHHHHHH-HHHHHHTHHHHHHHHHHHH----HHHHHHHHHHHHHHHHHHHHHHHHHS---

Organism: NCBI:txid936338

Foldseek 3Di:
DDDPPDPPPPVVVVCVLQPDQVVLQVLVVVLVVLLVVLCVPPNVVSSVLSCVLSVVVSVCSNVVVVNVVVCVVCVPVVLVSQLSVQLSVCVVPDVDDSVVSNVVSVVVSVVSVVVVVVVVVVPDPD